Protein AF-A0A7K2WX36-F1 (afdb_monomer)

Structure (mmCIF, N/CA/C/O backbone):
data_AF-A0A7K2WX36-F1
#
_entry.id   AF-A0A7K2WX36-F1
#
loop_
_atom_site.group_PDB
_atom_site.id
_atom_site.type_symbol
_atom_site.label_atom_id
_atom_site.label_alt_id
_atom_site.label_comp_id
_atom_site.label_asym_id
_atom_site.label_entity_id
_atom_site.label_seq_id
_atom_site.pdbx_PDB_ins_code
_atom_site.Cartn_x
_atom_site.Cartn_y
_atom_site.Cartn_z
_atom_site.occupancy
_atom_site.B_iso_or_equiv
_atom_site.auth_seq_id
_atom_site.auth_comp_id
_atom_site.auth_asym_id
_atom_site.auth_atom_id
_atom_site.pdbx_PDB_model_num
ATOM 1 N N . MET A 1 1 ? 16.877 1.603 -3.854 1.00 81.62 1 MET A N 1
ATOM 2 C CA . MET A 1 1 ? 17.173 2.283 -5.134 1.00 81.62 1 MET A CA 1
ATOM 3 C C . MET A 1 1 ? 17.904 1.333 -6.063 1.00 81.62 1 MET A C 1
ATOM 5 O O . MET A 1 1 ? 17.442 1.185 -7.177 1.00 81.62 1 MET A O 1
ATOM 9 N N . SER A 1 2 ? 18.953 0.641 -5.606 1.00 84.94 2 SER A N 1
ATOM 10 C CA . SER A 1 2 ? 19.706 -0.331 -6.420 1.00 84.94 2 SER A CA 1
ATOM 11 C C . SER A 1 2 ? 18.853 -1.453 -7.006 1.00 84.94 2 SER A C 1
ATOM 13 O O . SER A 1 2 ? 18.836 -1.594 -8.217 1.00 84.94 2 SER A O 1
ATOM 15 N N . GLU A 1 3 ? 18.041 -2.130 -6.192 1.00 82.94 3 GLU A N 1
ATOM 16 C CA . GLU A 1 3 ? 17.103 -3.166 -6.672 1.00 82.94 3 GLU A CA 1
ATOM 17 C C . GLU A 1 3 ? 16.108 -2.635 -7.722 1.00 82.94 3 GLU A C 1
ATOM 19 O O . GLU A 1 3 ? 15.764 -3.312 -8.685 1.00 82.94 3 GLU A O 1
ATOM 24 N N . VAL A 1 4 ? 15.659 -1.384 -7.560 1.00 83.06 4 VAL A N 1
ATOM 25 C CA . VAL A 1 4 ? 14.763 -0.721 -8.522 1.00 83.06 4 VAL A CA 1
ATOM 26 C C . VAL A 1 4 ? 15.503 -0.456 -9.836 1.00 83.06 4 VAL A C 1
ATOM 28 O O . VAL A 1 4 ? 14.910 -0.576 -10.901 1.00 83.06 4 VAL A O 1
ATOM 31 N N . ALA A 1 5 ? 16.781 -0.077 -9.757 1.00 85.25 5 ALA A N 1
ATOM 32 C CA . ALA A 1 5 ? 17.623 0.238 -10.907 1.00 85.25 5 ALA A CA 1
ATOM 33 C C . ALA A 1 5 ? 17.935 -1.002 -11.732 1.00 85.25 5 ALA A C 1
ATOM 35 O O . ALA A 1 5 ? 17.683 -1.014 -12.931 1.00 85.25 5 ALA A O 1
ATOM 36 N N . GLU A 1 6 ? 18.397 -2.047 -11.053 1.00 85.62 6 GLU A N 1
ATOM 37 C CA . GLU A 1 6 ? 18.660 -3.357 -11.632 1.00 85.62 6 GLU A CA 1
ATOM 38 C C . GLU A 1 6 ? 17.431 -3.881 -12.374 1.00 85.62 6 GLU A C 1
ATOM 40 O O . GLU A 1 6 ? 17.505 -4.237 -13.545 1.00 85.62 6 GLU A O 1
ATOM 45 N N . ARG A 1 7 ? 16.260 -3.832 -11.735 1.00 81.25 7 ARG A N 1
ATOM 46 C CA . ARG A 1 7 ? 15.049 -4.379 -12.342 1.00 81.25 7 ARG A CA 1
ATOM 47 C C . ARG A 1 7 ? 14.429 -3.507 -13.428 1.00 81.25 7 ARG A C 1
ATOM 49 O O . ARG A 1 7 ? 13.721 -4.021 -14.287 1.00 81.25 7 ARG A O 1
ATOM 56 N N . ALA A 1 8 ? 14.649 -2.199 -13.384 1.00 82.50 8 ALA A N 1
ATOM 57 C CA . ALA A 1 8 ? 14.227 -1.295 -14.449 1.00 82.50 8 ALA A CA 1
ATOM 58 C C . ALA A 1 8 ? 15.258 -1.208 -15.590 1.00 82.50 8 ALA A C 1
ATOM 60 O O . ALA A 1 8 ? 15.129 -0.310 -16.421 1.00 82.50 8 ALA A O 1
ATOM 61 N N . ASP A 1 9 ? 16.267 -2.092 -15.600 1.00 87.69 9 ASP A N 1
ATOM 62 C CA . ASP A 1 9 ? 17.382 -2.120 -16.554 1.00 87.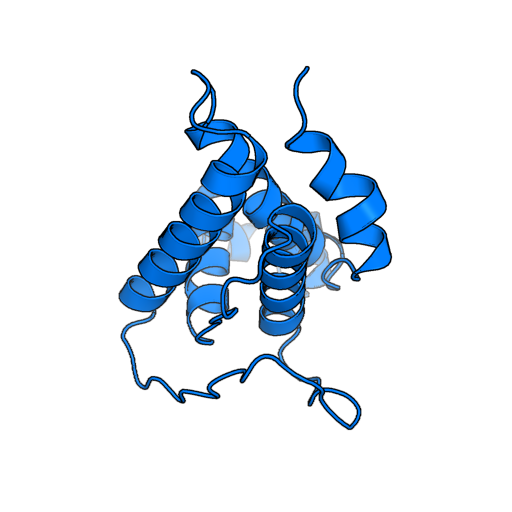69 9 ASP A CA 1
ATOM 63 C C . ASP A 1 9 ? 17.987 -0.723 -16.781 1.00 87.69 9 ASP A C 1
ATOM 65 O O . ASP A 1 9 ? 18.160 -0.227 -17.893 1.00 87.69 9 ASP A O 1
ATOM 69 N N . THR A 1 10 ? 18.225 -0.013 -15.675 1.00 90.56 10 THR A N 1
ATOM 70 C CA . THR A 1 10 ? 18.714 1.366 -15.688 1.00 90.56 10 THR A CA 1
ATOM 71 C C . THR A 1 10 ? 19.845 1.558 -14.691 1.00 90.56 10 THR A C 1
ATOM 73 O O . THR A 1 10 ? 19.955 0.884 -13.670 1.00 90.56 10 THR A O 1
ATOM 76 N N . SER A 1 11 ? 20.678 2.569 -14.934 1.00 91.56 11 SER A N 1
ATOM 77 C CA . SER A 1 11 ? 21.699 2.963 -13.964 1.00 91.56 11 SER A CA 1
ATOM 78 C C . SER A 1 11 ? 21.092 3.618 -12.719 1.00 91.56 11 SER A C 1
ATOM 80 O O . SER A 1 11 ? 20.111 4.372 -12.785 1.00 91.56 11 SER A O 1
ATOM 82 N N . LEU A 1 12 ? 21.757 3.415 -11.579 1.00 91.44 12 LEU A N 1
ATOM 83 C CA . LEU A 1 12 ? 21.438 4.080 -10.315 1.00 91.44 12 LEU A CA 1
ATOM 84 C C . LEU A 1 12 ? 21.458 5.615 -10.460 1.00 91.44 12 LEU A C 1
ATOM 86 O O . LEU A 1 12 ? 20.577 6.303 -9.950 1.00 91.44 12 LEU A O 1
ATOM 90 N N . GLY A 1 13 ? 22.427 6.149 -11.215 1.00 89.56 13 GLY A N 1
ATOM 91 C CA . GLY A 1 13 ? 22.557 7.585 -11.479 1.00 89.56 13 GLY A CA 1
ATOM 92 C C . GLY A 1 13 ? 21.389 8.170 -12.280 1.00 89.56 13 GLY A C 1
ATOM 93 O O . GLY A 1 13 ? 20.970 9.295 -12.015 1.00 89.56 13 GLY A O 1
ATOM 94 N N . ALA A 1 14 ? 20.811 7.414 -13.219 1.00 89.44 14 ALA A N 1
ATOM 95 C CA . ALA A 1 14 ? 19.599 7.835 -13.925 1.00 89.44 14 ALA A CA 1
ATOM 96 C C . ALA A 1 14 ? 18.372 7.867 -12.996 1.00 89.44 14 ALA A C 1
ATOM 98 O O . ALA A 1 14 ? 17.588 8.816 -13.056 1.00 89.44 14 ALA A O 1
ATOM 99 N N . LEU A 1 15 ? 18.250 6.889 -12.091 1.00 86.69 15 LEU A N 1
ATOM 100 C CA . LEU A 1 15 ? 17.202 6.861 -11.066 1.00 86.69 15 LEU A CA 1
ATOM 101 C C . LEU A 1 15 ? 17.310 8.044 -10.102 1.00 86.69 15 LEU A C 1
ATOM 103 O O . LEU A 1 15 ? 16.315 8.731 -9.905 1.00 86.69 15 LEU A O 1
ATOM 107 N N . TYR A 1 16 ? 18.502 8.329 -9.568 1.00 89.25 16 TYR A N 1
ATOM 108 C CA . TYR A 1 16 ? 18.726 9.470 -8.671 1.00 89.25 16 TYR A CA 1
ATOM 109 C C . TYR A 1 16 ? 18.523 10.828 -9.354 1.00 89.25 16 TYR A C 1
ATOM 111 O O . TYR A 1 16 ? 18.017 11.752 -8.724 1.00 89.25 16 TYR A O 1
ATOM 119 N N . ARG A 1 17 ? 18.847 10.962 -10.650 1.00 90.19 17 ARG A N 1
ATOM 120 C CA . ARG A 1 17 ? 18.536 12.185 -11.415 1.00 90.19 17 ARG A CA 1
ATOM 121 C C . ARG A 1 17 ? 17.034 12.433 -11.545 1.00 90.19 17 ARG A C 1
ATOM 123 O O . ARG A 1 17 ? 16.610 13.583 -11.526 1.00 90.19 17 ARG A O 1
ATOM 130 N N . ARG A 1 18 ? 16.233 11.373 -11.704 1.00 87.94 18 ARG A N 1
ATOM 131 C CA . ARG A 1 18 ? 14.775 11.476 -11.882 1.00 87.94 18 ARG A CA 1
ATOM 132 C C . ARG A 1 18 ? 14.016 11.533 -10.553 1.00 87.94 18 ARG A C 1
ATOM 134 O O . ARG A 1 18 ? 13.011 12.231 -10.456 1.00 87.94 18 ARG A O 1
ATOM 141 N N . TRP A 1 19 ? 14.506 10.822 -9.542 1.00 92.69 19 TRP A N 1
ATOM 142 C CA . TRP A 1 19 ? 13.968 10.769 -8.185 1.00 92.69 19 TRP A CA 1
ATOM 143 C C . TRP A 1 19 ? 15.124 10.852 -7.177 1.00 92.69 19 TRP A C 1
ATOM 145 O O . TRP A 1 19 ? 15.744 9.826 -6.880 1.00 92.69 19 TRP A O 1
ATOM 155 N N . PRO A 1 20 ? 15.416 12.056 -6.645 1.00 85.25 20 PRO A N 1
ATOM 156 C CA . PRO A 1 20 ? 16.580 12.304 -5.790 1.00 85.25 20 PRO A CA 1
ATOM 157 C C . PRO A 1 20 ? 16.660 11.422 -4.540 1.00 85.25 20 PRO A C 1
ATOM 159 O O . PRO A 1 20 ? 17.754 11.140 -4.054 1.00 85.25 20 PRO A O 1
ATOM 162 N N . GLY A 1 21 ? 15.526 10.939 -4.028 1.00 82.81 21 GLY A N 1
ATOM 163 C CA . GLY A 1 21 ? 15.491 9.980 -2.932 1.00 82.81 21 GLY A CA 1
ATOM 164 C C . GLY A 1 21 ? 14.430 8.891 -3.081 1.00 82.81 21 GLY A C 1
ATOM 165 O O . GLY A 1 21 ? 13.504 8.965 -3.891 1.00 82.81 21 GLY A O 1
ATOM 166 N N . LYS A 1 22 ? 14.524 7.878 -2.204 1.00 75.06 22 LYS A N 1
ATOM 167 C CA . LYS A 1 22 ? 13.529 6.793 -2.093 1.00 75.06 22 LYS A CA 1
ATOM 168 C C . LYS A 1 22 ? 12.120 7.346 -1.841 1.00 75.06 22 LYS A C 1
ATOM 170 O O . LYS A 1 22 ? 11.153 6.803 -2.362 1.00 75.06 22 LYS A O 1
ATOM 175 N N . ARG A 1 23 ? 12.004 8.441 -1.078 1.00 72.44 23 ARG A N 1
ATOM 176 C CA . ARG A 1 23 ? 10.730 9.131 -0.829 1.00 72.44 23 ARG A CA 1
ATOM 177 C C . ARG A 1 23 ? 10.115 9.668 -2.122 1.00 72.44 23 ARG A C 1
ATOM 179 O O . ARG A 1 23 ? 8.936 9.427 -2.354 1.00 72.44 23 ARG A O 1
ATOM 186 N N . ASP A 1 24 ? 10.890 10.351 -2.960 1.00 75.50 24 ASP A N 1
ATOM 187 C CA . ASP A 1 24 ? 10.399 10.929 -4.220 1.00 75.50 24 ASP A CA 1
ATOM 188 C C . ASP A 1 24 ? 9.939 9.845 -5.192 1.00 75.50 24 ASP A C 1
ATOM 190 O O . ASP A 1 24 ? 8.897 9.979 -5.835 1.00 75.50 24 ASP A O 1
ATOM 194 N N . LEU A 1 25 ? 10.684 8.739 -5.235 1.00 79.44 25 LEU A N 1
ATOM 195 C CA . LEU A 1 25 ? 10.341 7.557 -6.013 1.00 79.44 25 LEU A CA 1
ATOM 196 C C . LEU A 1 25 ? 9.004 6.944 -5.553 1.00 79.44 25 LEU A C 1
ATOM 198 O O . LEU A 1 25 ? 8.121 6.699 -6.374 1.00 79.44 25 LEU A O 1
ATOM 202 N N . VAL A 1 26 ? 8.820 6.752 -4.242 1.00 74.12 26 VAL A N 1
ATOM 203 C CA . VAL A 1 26 ? 7.570 6.222 -3.666 1.00 74.12 26 VAL A CA 1
ATOM 204 C C . VAL A 1 26 ? 6.397 7.173 -3.913 1.00 74.12 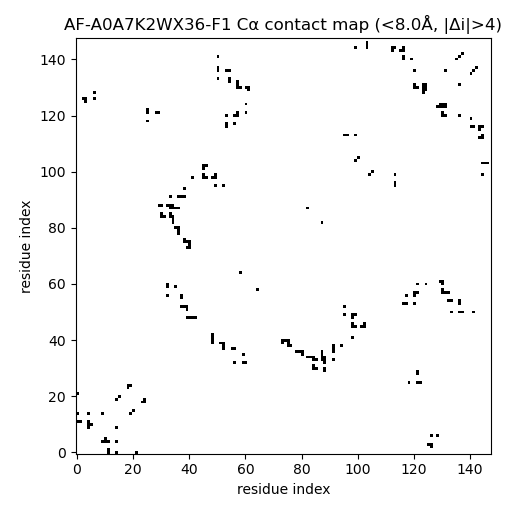26 VAL A C 1
ATOM 206 O O . VAL A 1 26 ? 5.314 6.730 -4.285 1.00 74.12 26 VAL A O 1
ATOM 209 N N . VAL A 1 27 ? 6.598 8.486 -3.767 1.00 69.81 27 VAL A N 1
ATOM 210 C CA . VAL A 1 27 ? 5.565 9.493 -4.065 1.00 69.81 27 VAL A CA 1
ATOM 211 C C . VAL A 1 27 ? 5.169 9.463 -5.542 1.00 69.81 27 VAL A C 1
ATOM 213 O O . VAL A 1 27 ? 3.985 9.576 -5.859 1.00 69.81 27 VAL A O 1
ATOM 216 N N . ALA A 1 28 ? 6.124 9.298 -6.456 1.00 71.69 28 ALA A N 1
ATOM 217 C CA . ALA A 1 28 ? 5.826 9.172 -7.878 1.00 71.69 28 ALA A CA 1
ATOM 218 C C . ALA A 1 28 ? 5.065 7.877 -8.200 1.00 71.69 28 ALA A C 1
ATOM 220 O O . ALA A 1 28 ? 4.106 7.919 -8.969 1.00 71.69 28 ALA A O 1
ATOM 221 N N . ALA A 1 29 ? 5.430 6.759 -7.568 1.00 69.75 29 ALA A N 1
ATOM 222 C CA . ALA A 1 29 ? 4.707 5.496 -7.702 1.00 69.75 29 ALA A CA 1
ATOM 223 C C . ALA A 1 29 ? 3.268 5.596 -7.180 1.00 69.75 29 ALA A C 1
ATOM 225 O O . ALA A 1 29 ? 2.343 5.162 -7.860 1.00 69.75 29 ALA A O 1
ATOM 226 N N . LEU A 1 30 ? 3.065 6.247 -6.029 1.00 63.12 30 LEU A N 1
ATOM 227 C CA . LEU A 1 30 ? 1.739 6.543 -5.477 1.00 63.12 30 LEU A CA 1
ATOM 228 C C . LEU A 1 30 ? 0.879 7.342 -6.466 1.00 63.12 30 LEU A C 1
ATOM 230 O O . LEU A 1 30 ? -0.269 6.984 -6.712 1.00 63.12 30 LEU A O 1
ATOM 234 N N . ARG A 1 31 ? 1.444 8.383 -7.093 1.00 63.00 31 ARG A N 1
ATOM 235 C CA . ARG A 1 31 ? 0.735 9.186 -8.108 1.00 63.00 31 ARG A CA 1
ATOM 236 C C . ARG A 1 31 ? 0.360 8.379 -9.354 1.00 63.00 31 ARG A C 1
ATOM 238 O O . ARG A 1 31 ? -0.707 8.612 -9.913 1.00 63.00 31 ARG A O 1
ATOM 245 N N . ALA A 1 32 ? 1.213 7.452 -9.785 1.00 64.94 32 ALA A N 1
ATOM 246 C CA . ALA A 1 32 ? 0.923 6.578 -10.922 1.00 64.94 32 ALA A CA 1
ATOM 247 C C . ALA A 1 32 ? -0.155 5.529 -10.586 1.00 64.94 32 ALA A C 1
ATOM 249 O O . ALA A 1 32 ? -1.049 5.279 -11.388 1.00 64.94 32 ALA A O 1
ATOM 250 N N . ALA A 1 33 ? -0.113 4.956 -9.380 1.00 59.19 33 ALA A N 1
ATOM 251 C CA . ALA A 1 33 ? -1.105 3.988 -8.901 1.00 59.19 33 ALA A CA 1
ATOM 252 C C . ALA A 1 33 ? -2.494 4.616 -8.754 1.00 59.19 33 ALA A C 1
ATOM 254 O O . ALA A 1 33 ? -3.506 4.031 -9.136 1.00 59.19 33 ALA A O 1
ATOM 255 N N . ALA A 1 34 ? -2.518 5.848 -8.248 1.00 55.34 34 ALA A N 1
ATOM 256 C CA . ALA A 1 34 ? -3.709 6.663 -8.131 1.00 55.34 34 ALA A CA 1
ATOM 257 C C . ALA A 1 34 ? -4.414 6.903 -9.468 1.00 55.34 34 ALA A C 1
ATOM 259 O O . ALA A 1 34 ? -5.618 7.109 -9.473 1.00 55.34 34 ALA A O 1
ATOM 260 N N . THR A 1 35 ? -3.712 6.840 -10.606 1.00 52.97 35 THR A N 1
ATOM 261 C CA . THR A 1 35 ? -4.315 7.191 -11.901 1.00 52.97 35 THR A CA 1
ATOM 262 C C . THR A 1 35 ? -5.456 6.247 -12.325 1.00 52.97 35 THR A C 1
ATOM 264 O O . THR A 1 35 ? -6.258 6.558 -13.206 1.00 52.97 35 THR A O 1
ATOM 267 N N . ARG A 1 36 ? -5.557 5.085 -11.669 1.00 55.81 36 ARG A N 1
ATOM 268 C CA . ARG A 1 36 ? -6.611 4.087 -11.848 1.00 55.81 36 ARG A CA 1
ATOM 269 C C . ARG A 1 36 ? -7.576 4.208 -10.671 1.00 55.81 36 ARG A C 1
ATOM 271 O O . ARG A 1 36 ? -7.237 3.831 -9.557 1.00 55.81 36 ARG A O 1
ATOM 278 N N . GLY A 1 37 ? -8.746 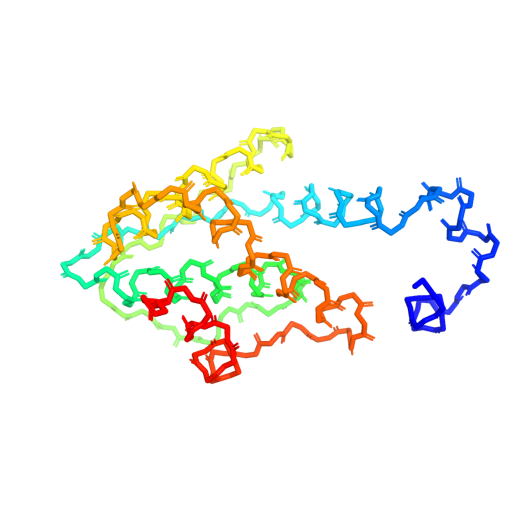4.802 -10.902 1.00 51.38 37 GLY A N 1
ATOM 279 C CA . GLY A 1 37 ? -9.757 5.010 -9.863 1.00 51.38 37 GLY A CA 1
ATOM 280 C C . GLY A 1 37 ? -10.188 3.685 -9.232 1.00 51.38 37 GLY A C 1
ATOM 281 O O . GLY A 1 37 ? -10.737 2.831 -9.917 1.00 51.38 37 GLY A O 1
ATOM 282 N N . ILE A 1 38 ? -9.931 3.521 -7.934 1.00 57.12 38 ILE A N 1
ATOM 283 C CA . ILE A 1 38 ? -10.322 2.345 -7.151 1.00 57.12 38 ILE A CA 1
ATOM 284 C C . ILE A 1 38 ? -11.427 2.772 -6.189 1.00 57.12 38 ILE A C 1
ATOM 286 O O . ILE A 1 38 ? -11.180 3.602 -5.311 1.00 57.12 38 ILE A O 1
ATOM 290 N N . ASP A 1 39 ? -12.613 2.182 -6.317 1.00 61.38 39 ASP A N 1
ATOM 291 C CA . ASP A 1 39 ? -13.692 2.350 -5.345 1.00 61.38 39 ASP A CA 1
ATOM 292 C C . ASP A 1 39 ? -14.209 0.979 -4.886 1.00 61.38 39 ASP A C 1
ATOM 294 O O . ASP A 1 39 ? -14.648 0.169 -5.702 1.00 61.38 39 ASP A O 1
ATOM 298 N N . VAL A 1 40 ? -14.121 0.718 -3.578 1.00 62.81 40 VAL A N 1
ATOM 299 C CA . VAL A 1 40 ? -14.727 -0.454 -2.921 1.00 62.81 40 VAL A CA 1
ATOM 300 C C . VAL A 1 40 ? -15.951 0.049 -2.189 1.00 62.81 40 VAL A C 1
ATOM 302 O O . VAL A 1 40 ? -15.814 0.913 -1.313 1.00 62.81 40 VAL A O 1
ATOM 305 N N . VAL A 1 41 ? -17.109 -0.513 -2.528 1.00 70.62 41 VAL A N 1
ATOM 306 C CA . VAL A 1 41 ? -18.361 -0.272 -1.811 1.00 70.62 41 VAL A CA 1
ATOM 307 C C . VAL A 1 41 ? -18.210 -0.811 -0.385 1.00 70.62 41 VAL A C 1
ATOM 309 O O . VAL A 1 41 ? -17.916 -1.995 -0.245 1.00 70.62 41 VAL A O 1
ATOM 312 N N . PRO A 1 42 ? -18.394 0.018 0.657 1.00 74.25 42 PRO A N 1
ATOM 313 C CA . PRO A 1 42 ? -18.324 -0.452 2.035 1.00 74.25 42 PRO A CA 1
ATOM 314 C C . PRO A 1 42 ? -19.360 -1.554 2.307 1.00 74.25 42 PRO A C 1
ATOM 316 O O . PRO A 1 42 ? -20.530 -1.388 1.957 1.00 74.25 42 PRO A O 1
ATOM 319 N N . THR A 1 43 ? -18.938 -2.643 2.944 1.00 83.94 43 THR A N 1
ATOM 320 C CA . THR A 1 43 ? -19.796 -3.727 3.449 1.00 83.94 43 THR A CA 1
ATOM 321 C C . THR A 1 43 ? -19.875 -3.679 4.980 1.00 83.94 43 THR A C 1
ATOM 323 O O . THR A 1 43 ? -19.306 -2.778 5.604 1.00 83.94 43 THR A O 1
ATOM 326 N N . ASP A 1 44 ? -20.582 -4.618 5.613 1.00 85.62 44 ASP A N 1
ATOM 327 C CA . ASP A 1 44 ? -20.609 -4.750 7.080 1.00 85.62 44 ASP A CA 1
ATOM 328 C C . ASP A 1 44 ? -19.379 -5.481 7.652 1.00 85.62 44 ASP A C 1
ATOM 330 O O . ASP A 1 44 ? -19.268 -5.634 8.866 1.00 85.62 44 ASP A O 1
ATOM 334 N N . ASP A 1 45 ? -18.420 -5.862 6.802 1.00 87.25 45 ASP A N 1
ATOM 335 C CA . ASP A 1 45 ? -17.143 -6.452 7.201 1.00 87.25 45 ASP A CA 1
ATOM 336 C C . ASP A 1 45 ? -15.986 -5.454 6.960 1.00 87.25 45 ASP A C 1
ATOM 338 O O . ASP A 1 45 ? -15.486 -5.315 5.837 1.00 87.25 45 ASP A O 1
ATOM 342 N N . PRO A 1 46 ? -15.544 -4.713 7.997 1.00 87.44 46 PRO A N 1
ATOM 343 C CA . PRO A 1 46 ? -14.502 -3.701 7.849 1.00 87.44 46 PRO A CA 1
ATOM 344 C C . PRO A 1 46 ? -13.121 -4.294 7.542 1.00 87.44 46 PRO A C 1
ATOM 346 O O . PRO A 1 46 ? -12.283 -3.604 6.955 1.00 87.4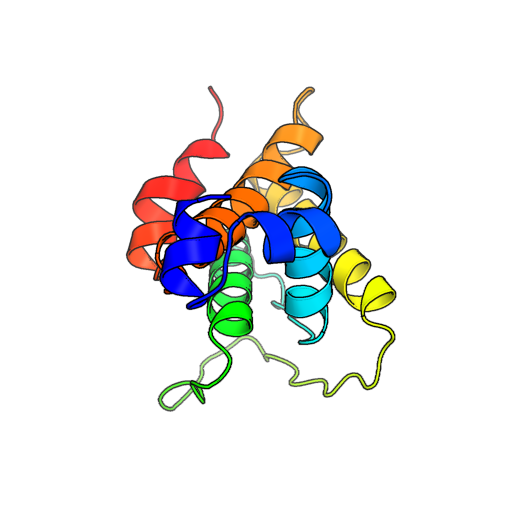4 46 PRO A O 1
ATOM 349 N N . GLU A 1 47 ? -12.868 -5.545 7.933 1.00 89.44 47 GLU A N 1
ATOM 350 C CA . GLU A 1 47 ? -11.606 -6.226 7.657 1.00 89.44 47 GLU A CA 1
ATOM 351 C C . GLU A 1 47 ? -11.546 -6.645 6.185 1.00 89.44 47 GLU A C 1
ATOM 353 O O . GLU A 1 47 ? -10.572 -6.327 5.491 1.00 89.44 47 GLU A O 1
ATOM 358 N N . ALA A 1 48 ? -12.621 -7.259 5.681 1.00 87.62 48 ALA A N 1
ATOM 359 C CA . ALA A 1 48 ? -12.752 -7.613 4.272 1.00 87.62 48 ALA A CA 1
ATOM 360 C C . ALA A 1 48 ? -12.702 -6.377 3.363 1.00 87.62 48 ALA A C 1
ATOM 362 O O . ALA A 1 48 ? -11.989 -6.389 2.358 1.00 87.62 48 ALA A O 1
ATOM 363 N N . ASP A 1 49 ? -13.375 -5.284 3.737 1.00 86.75 49 ASP A N 1
ATOM 364 C CA . ASP A 1 49 ? -13.330 -4.020 2.997 1.00 86.75 49 ASP A CA 1
ATOM 365 C C . ASP A 1 49 ? -11.896 -3.472 2.890 1.00 86.75 49 ASP A C 1
ATOM 367 O O . ASP A 1 49 ? -11.460 -3.015 1.824 1.00 86.75 49 ASP A O 1
ATOM 371 N N . LEU A 1 50 ? -11.151 -3.480 4.003 1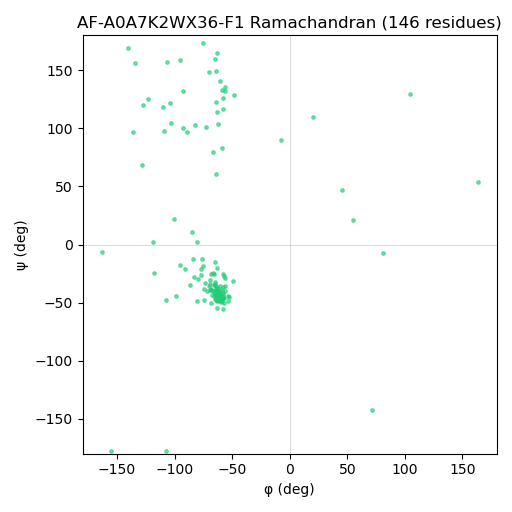.00 89.25 50 LEU A N 1
ATOM 372 C CA . LEU A 1 50 ? -9.773 -2.993 4.051 1.00 89.25 50 LEU A CA 1
ATOM 373 C C . LEU A 1 50 ? -8.851 -3.846 3.171 1.00 89.25 50 LEU A C 1
ATOM 375 O O . LEU A 1 50 ? -8.072 -3.288 2.387 1.00 89.25 50 LEU A O 1
ATOM 379 N N . LEU A 1 51 ? -8.971 -5.174 3.272 1.00 91.12 51 LEU A N 1
ATOM 380 C CA . LEU A 1 51 ? -8.243 -6.121 2.432 1.00 91.12 51 LEU A CA 1
ATOM 381 C C . LEU A 1 51 ? -8.551 -5.884 0.950 1.00 91.12 51 LEU A C 1
ATOM 383 O O . LEU A 1 51 ? -7.625 -5.791 0.144 1.00 91.12 51 LEU A O 1
ATOM 387 N N . GLU A 1 52 ? -9.824 -5.719 0.589 1.00 88.56 52 GLU A N 1
ATOM 388 C CA . GLU A 1 52 ? -10.247 -5.492 -0.795 1.00 88.56 52 GLU A CA 1
ATOM 389 C C . GLU A 1 52 ? -9.638 -4.212 -1.374 1.00 88.56 52 GLU A C 1
ATOM 391 O O . GLU A 1 52 ? -9.092 -4.212 -2.478 1.00 88.56 52 GLU A O 1
ATOM 396 N N . GLY A 1 53 ? -9.632 -3.124 -0.599 1.00 85.81 53 GLY A N 1
ATOM 397 C CA . GLY A 1 53 ? -9.005 -1.871 -1.017 1.00 85.81 53 GLY A CA 1
ATOM 398 C C . GLY A 1 53 ? -7.501 -2.012 -1.281 1.00 85.81 53 GLY A C 1
ATOM 399 O O . GLY A 1 53 ? -6.974 -1.393 -2.207 1.00 85.81 53 GLY A O 1
ATOM 400 N N . MET A 1 54 ? -6.806 -2.839 -0.496 1.00 88.94 54 MET A N 1
ATOM 401 C CA . MET A 1 54 ? -5.383 -3.131 -0.686 1.00 88.94 54 MET A CA 1
ATOM 402 C C . MET A 1 54 ? -5.122 -4.063 -1.874 1.00 88.94 54 MET A C 1
ATOM 404 O O . MET A 1 54 ? -4.175 -3.838 -2.628 1.00 88.94 54 MET A O 1
ATOM 408 N N . VAL A 1 55 ? -5.981 -5.060 -2.092 1.00 89.44 55 VAL A N 1
ATOM 409 C CA . VAL A 1 55 ? -5.929 -5.941 -3.268 1.00 89.44 55 VAL A CA 1
ATOM 410 C C . VAL A 1 55 ? -6.115 -5.137 -4.553 1.00 89.44 55 VAL A C 1
ATOM 412 O O . VAL A 1 55 ? -5.349 -5.310 -5.500 1.00 89.44 55 VAL A O 1
ATOM 415 N N . LEU A 1 56 ? -7.068 -4.207 -4.585 1.00 84.38 56 LEU A N 1
ATOM 416 C CA . LEU A 1 56 ? -7.273 -3.354 -5.754 1.00 84.38 56 LEU A CA 1
ATOM 417 C C . LEU A 1 56 ? -6.086 -2.414 -6.007 1.00 84.38 56 LEU A C 1
ATOM 419 O O . LEU A 1 56 ? -5.740 -2.182 -7.164 1.00 84.38 56 LEU A O 1
ATOM 423 N N . LEU A 1 57 ? -5.416 -1.916 -4.958 1.00 84.44 57 LEU A N 1
ATOM 424 C CA . LEU A 1 57 ? -4.167 -1.158 -5.117 1.00 84.44 57 LEU A CA 1
ATOM 425 C C . LEU A 1 57 ? -3.068 -2.026 -5.744 1.00 84.44 57 LEU A C 1
ATOM 427 O O . LEU A 1 57 ? -2.395 -1.597 -6.677 1.00 84.44 57 LEU A O 1
ATOM 431 N N . ALA A 1 58 ? -2.890 -3.252 -5.253 1.00 86.50 58 ALA A N 1
ATOM 432 C CA . ALA A 1 58 ? -1.936 -4.201 -5.818 1.00 86.50 58 ALA A CA 1
ATOM 433 C C . ALA A 1 58 ? -2.234 -4.482 -7.303 1.00 86.50 58 ALA A C 1
ATOM 435 O O . ALA A 1 58 ? -1.343 -4.402 -8.147 1.00 86.50 58 ALA A O 1
ATOM 436 N N . GLN A 1 59 ? -3.497 -4.720 -7.656 1.00 83.31 59 GLN A N 1
ATOM 437 C CA . GLN A 1 59 ? -3.912 -4.944 -9.044 1.00 83.31 59 GLN A CA 1
ATOM 438 C C . GLN A 1 59 ? -3.689 -3.713 -9.930 1.00 83.31 59 GLN A C 1
ATOM 440 O O . GLN A 1 59 ? -3.210 -3.844 -11.061 1.00 83.31 59 GLN A O 1
ATOM 445 N N . SER A 1 60 ? -3.979 -2.510 -9.423 1.00 76.62 60 SER A N 1
ATOM 446 C CA . SER A 1 60 ? -3.782 -1.273 -10.180 1.00 76.62 60 SER A CA 1
ATOM 447 C C . SER A 1 60 ? -2.312 -0.990 -10.468 1.00 76.62 60 SER A C 1
ATOM 449 O O . SER A 1 60 ? -2.010 -0.356 -11.474 1.00 76.62 60 SER A O 1
ATOM 451 N N . LEU A 1 61 ? -1.387 -1.498 -9.657 1.00 77.88 61 LEU A N 1
ATOM 452 C CA . LEU A 1 61 ? 0.048 -1.405 -9.910 1.00 77.88 61 LEU A CA 1
ATOM 453 C C . LEU A 1 61 ? 0.540 -2.398 -10.976 1.00 77.88 61 LEU A C 1
ATOM 455 O O . LEU A 1 61 ? 1.570 -2.146 -11.595 1.00 77.88 61 LEU A O 1
ATOM 459 N N . ASN A 1 62 ? -0.199 -3.482 -11.237 1.00 74.69 62 ASN A N 1
ATOM 460 C CA . ASN A 1 62 ? 0.219 -4.548 -12.158 1.00 74.69 62 ASN A CA 1
ATOM 461 C C . ASN A 1 62 ? -0.083 -4.265 -13.644 1.00 74.69 62 ASN A C 1
ATOM 463 O O . ASN A 1 62 ? 0.376 -4.973 -14.528 1.00 74.69 62 ASN A O 1
ATOM 467 N N . GLY A 1 63 ? -0.889 -3.248 -13.952 1.00 58.09 63 GLY A N 1
ATOM 468 C CA . GLY A 1 63 ? -0.989 -2.674 -15.298 1.00 58.09 63 GLY A CA 1
ATOM 469 C C . GLY A 1 63 ? -1.309 -3.552 -16.510 1.00 58.09 63 GLY A C 1
ATOM 470 O O . GLY A 1 63 ? -1.056 -3.071 -17.611 1.00 58.09 63 GLY A O 1
ATOM 471 N N . GLY A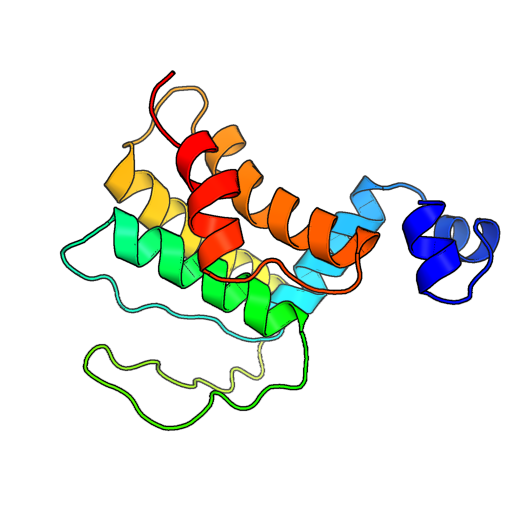 1 64 ? -1.913 -4.737 -16.361 1.00 46.62 64 GLY A N 1
ATOM 472 C CA . GLY A 1 64 ? -2.328 -5.544 -17.522 1.00 46.62 64 GLY A CA 1
ATOM 473 C C . GLY A 1 64 ? -3.344 -6.673 -17.302 1.00 46.62 64 GLY A C 1
ATOM 474 O O . GLY A 1 64 ? -3.806 -7.252 -18.280 1.00 46.62 64 GLY A O 1
ATOM 475 N N . ALA A 1 65 ? -3.749 -7.001 -16.074 1.00 37.88 65 ALA A N 1
ATOM 476 C CA . ALA A 1 65 ? -4.695 -8.096 -15.858 1.00 37.88 65 ALA A CA 1
ATOM 477 C C . ALA A 1 65 ? -6.138 -7.575 -15.828 1.00 37.88 65 ALA A C 1
ATOM 479 O O . ALA A 1 65 ? -6.616 -7.069 -14.814 1.00 37.88 65 ALA A O 1
ATOM 480 N N . ARG A 1 66 ? -6.847 -7.733 -16.951 1.00 38.47 66 ARG A N 1
ATOM 481 C CA . ARG A 1 66 ? -8.312 -7.841 -16.949 1.00 38.47 66 ARG A CA 1
ATOM 482 C C . ARG A 1 66 ? -8.689 -8.875 -15.872 1.00 38.47 66 ARG A C 1
ATOM 484 O O . ARG A 1 66 ? -8.103 -9.960 -15.896 1.00 38.47 66 ARG A O 1
ATOM 491 N N . PRO A 1 67 ? -9.602 -8.573 -14.932 1.00 44.00 67 PRO A N 1
ATOM 492 C CA . PRO A 1 67 ? -9.957 -9.523 -13.883 1.00 44.00 67 PRO A CA 1
ATOM 493 C C . PRO A 1 67 ? -10.433 -10.835 -14.530 1.00 44.00 67 PRO A C 1
ATOM 495 O O . PRO A 1 67 ? -11.233 -10.776 -15.474 1.00 44.00 67 PRO A O 1
ATOM 498 N N . PRO A 1 68 ? -9.945 -12.014 -14.095 1.00 38.25 68 PRO A N 1
ATOM 499 C CA . PRO A 1 68 ? -10.501 -13.272 -14.562 1.00 38.25 68 PRO A CA 1
ATOM 500 C C . PRO A 1 68 ? -11.963 -13.356 -14.099 1.00 38.25 68 PRO A C 1
ATOM 502 O O . PRO A 1 68 ? -12.249 -13.337 -12.910 1.00 38.25 68 PRO A O 1
ATOM 505 N N . ALA A 1 69 ? -12.859 -13.344 -15.088 1.00 38.16 69 ALA A N 1
ATOM 506 C CA . ALA A 1 69 ? -14.284 -13.679 -15.080 1.00 38.16 69 ALA A CA 1
ATOM 507 C C . ALA A 1 69 ? -15.059 -13.672 -13.733 1.00 38.16 69 ALA A C 1
ATOM 509 O O . ALA A 1 69 ? -15.007 -14.636 -12.979 1.00 38.16 69 ALA A O 1
ATOM 510 N N . GLY A 1 70 ? -15.947 -12.674 -13.575 1.00 35.94 70 GLY A N 1
ATOM 511 C CA . GLY A 1 70 ? -17.268 -12.826 -12.928 1.00 35.94 70 GLY A CA 1
ATOM 512 C C . GLY A 1 70 ? -17.440 -12.271 -11.493 1.00 35.94 70 GLY A C 1
ATOM 513 O O . GLY A 1 70 ? -16.641 -12.612 -10.630 1.00 35.94 70 GLY A O 1
ATOM 514 N N . PRO A 1 71 ? -18.487 -11.457 -11.198 1.00 51.09 71 PRO A N 1
ATOM 515 C CA . PRO A 1 71 ? -18.781 -10.926 -9.851 1.00 51.09 71 PRO A CA 1
ATOM 516 C C . PRO A 1 71 ? -19.817 -11.778 -9.073 1.00 51.09 71 PRO A C 1
ATOM 518 O O . PRO A 1 71 ? -20.601 -12.484 -9.715 1.00 51.09 71 PRO A O 1
ATOM 521 N N . PRO A 1 72 ? -19.875 -11.708 -7.716 1.00 41.34 72 PRO A N 1
ATOM 522 C CA . PRO A 1 72 ? -21.021 -11.041 -7.037 1.00 41.34 72 PRO A CA 1
ATOM 523 C C . PRO A 1 72 ? -20.724 -10.485 -5.603 1.00 41.34 72 PRO A C 1
ATOM 525 O O . PRO A 1 72 ? -19.628 -10.677 -5.090 1.00 41.34 72 PRO A O 1
ATOM 528 N N . PRO A 1 73 ? -21.716 -9.903 -4.885 1.00 44.62 73 PRO A N 1
ATOM 529 C CA . PRO A 1 73 ? -22.384 -8.628 -5.116 1.00 44.62 73 PRO A CA 1
ATOM 530 C C . PRO A 1 73 ? -21.710 -7.479 -4.333 1.00 44.62 73 PRO A C 1
ATOM 532 O O . PRO A 1 73 ? -21.493 -7.547 -3.131 1.00 44.62 73 PRO A O 1
ATOM 535 N N . GLY A 1 74 ? -21.446 -6.370 -5.018 1.00 37.62 74 GLY A N 1
ATOM 536 C CA . GLY A 1 74 ? -20.885 -5.169 -4.394 1.00 37.62 74 GLY A CA 1
ATOM 537 C C . GLY A 1 74 ? -20.322 -4.226 -5.440 1.00 37.62 74 GLY A C 1
ATOM 538 O O . GLY A 1 74 ? -19.140 -3.924 -5.422 1.00 37.62 74 GLY A O 1
ATOM 539 N N . ARG A 1 75 ? -21.167 -3.879 -6.422 1.00 43.69 75 ARG A N 1
ATOM 540 C CA . ARG A 1 75 ? -20.930 -2.985 -7.572 1.00 43.69 75 ARG A CA 1
ATOM 541 C C . ARG A 1 75 ? -19.582 -2.244 -7.535 1.00 43.69 75 ARG A C 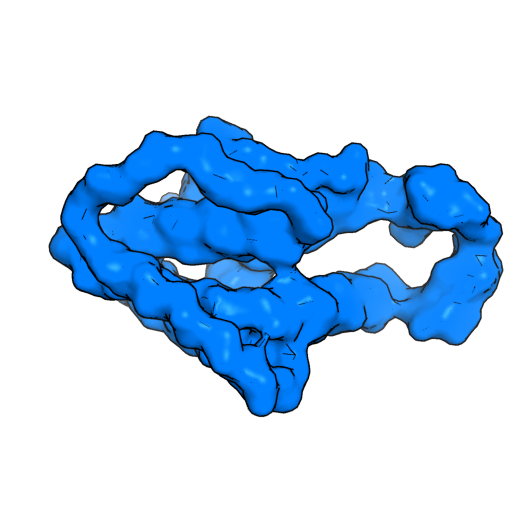1
ATOM 543 O O . ARG A 1 75 ? -19.524 -1.102 -7.088 1.00 43.69 75 ARG A O 1
ATOM 550 N N . ILE A 1 76 ? -18.541 -2.843 -8.116 1.00 46.16 76 ILE A N 1
ATOM 551 C CA . ILE A 1 76 ? -17.391 -2.072 -8.594 1.00 46.16 76 ILE A CA 1
ATOM 552 C C . ILE A 1 76 ? -17.956 -1.153 -9.675 1.00 46.16 76 ILE A C 1
ATOM 554 O O . ILE A 1 76 ? -18.325 -1.596 -10.765 1.00 46.16 76 ILE A O 1
ATOM 558 N N . ARG A 1 77 ? -18.129 0.129 -9.349 1.00 45.25 77 ARG A N 1
ATOM 559 C CA . ARG A 1 77 ? -18.381 1.138 -10.371 1.00 45.25 77 ARG A CA 1
ATOM 560 C C . ARG A 1 77 ? -17.058 1.335 -11.079 1.00 45.25 77 ARG A C 1
ATOM 562 O O . ARG A 1 77 ? -16.185 2.028 -10.568 1.00 45.25 77 ARG A O 1
ATOM 569 N N . ASP A 1 78 ? -16.938 0.724 -12.249 1.00 40.91 78 ASP A N 1
ATOM 570 C CA . ASP A 1 78 ? -15.869 1.020 -13.189 1.00 40.91 78 ASP A CA 1
ATOM 571 C C . ASP A 1 78 ? -16.089 2.450 -13.698 1.00 40.91 78 ASP A C 1
ATOM 573 O O . ASP A 1 78 ? -16.745 2.711 -14.708 1.00 40.91 78 ASP A O 1
ATOM 577 N N . ARG A 1 79 ? -15.686 3.422 -12.879 1.00 41.31 79 ARG A N 1
ATOM 578 C CA . ARG A 1 79 ? -15.706 4.821 -13.258 1.00 41.31 79 ARG A CA 1
ATOM 579 C C . ARG A 1 79 ? -14.361 5.069 -13.908 1.00 41.31 79 ARG A C 1
ATOM 581 O O . ARG A 1 79 ? -13.379 5.338 -13.219 1.00 41.31 79 ARG A O 1
ATOM 588 N N . THR A 1 80 ? -14.330 5.012 -15.235 1.00 41.41 80 THR A N 1
ATOM 589 C CA . THR A 1 80 ? -13.296 5.659 -16.044 1.00 41.41 80 THR A CA 1
ATOM 590 C C . THR A 1 80 ? -13.337 7.155 -15.731 1.00 41.41 80 THR A C 1
ATOM 592 O O . THR A 1 80 ? -14.011 7.957 -16.370 1.00 41.41 80 THR A O 1
ATOM 595 N N . LEU A 1 81 ? -12.678 7.527 -14.638 1.00 45.47 81 LEU A N 1
ATOM 596 C CA . LEU A 1 81 ? -12.470 8.900 -14.230 1.00 45.47 81 LEU A CA 1
ATOM 597 C C . LEU A 1 81 ? -11.273 9.406 -15.021 1.00 45.47 81 LEU A C 1
ATOM 599 O O . LEU A 1 81 ? -10.128 9.124 -14.677 1.00 45.47 81 LEU A O 1
ATOM 603 N N . THR A 1 82 ? -11.547 10.189 -16.058 1.00 44.12 82 THR A N 1
ATOM 604 C CA . THR A 1 82 ? -10.619 11.152 -16.662 1.00 44.12 82 THR A CA 1
ATOM 605 C C . THR A 1 82 ? -10.286 12.258 -15.645 1.00 44.12 82 THR A C 1
ATOM 607 O O . THR A 1 82 ? -10.663 13.413 -15.824 1.00 44.12 82 THR A O 1
ATOM 610 N N . GLY A 1 83 ? -9.694 11.892 -14.506 1.00 49.25 83 GLY A N 1
ATOM 611 C CA . GLY A 1 83 ? -9.384 12.785 -13.389 1.00 49.25 83 GLY A CA 1
ATOM 612 C C . GLY A 1 83 ? -7.892 13.097 -13.285 1.00 49.25 83 GLY A C 1
ATOM 613 O O . GLY A 1 83 ? -7.054 12.329 -13.747 1.00 49.25 83 GLY A O 1
ATOM 614 N N . ASP A 1 84 ? -7.557 14.221 -12.648 1.00 55.25 84 ASP A N 1
ATOM 615 C CA . ASP A 1 84 ? -6.179 14.555 -12.267 1.00 55.25 84 ASP A CA 1
ATOM 616 C C . ASP A 1 84 ? -5.608 13.437 -11.362 1.00 55.25 84 ASP A C 1
ATOM 618 O O . ASP A 1 84 ? -6.217 13.157 -10.322 1.00 55.25 84 ASP A O 1
ATOM 622 N N . PRO A 1 85 ? -4.442 12.834 -11.673 1.00 54.59 85 PRO A N 1
ATOM 623 C CA . PRO A 1 85 ? -3.793 11.825 -10.830 1.00 54.59 85 PRO A CA 1
ATOM 624 C C . PRO A 1 85 ? -3.658 12.234 -9.354 1.00 54.59 85 PRO A C 1
ATOM 626 O O . PRO A 1 85 ? -3.723 11.395 -8.454 1.00 54.59 85 PRO A O 1
ATOM 629 N N . ARG A 1 86 ? -3.502 13.537 -9.067 1.00 54.75 86 ARG A N 1
ATOM 630 C CA . ARG A 1 86 ? -3.445 14.044 -7.684 1.00 54.75 86 ARG A CA 1
ATOM 631 C C . ARG A 1 86 ? -4.785 13.941 -6.964 1.00 54.75 86 ARG A C 1
ATOM 633 O O . ARG A 1 86 ? -4.808 13.730 -5.753 1.00 54.75 86 ARG A O 1
ATOM 640 N N . SER A 1 87 ? -5.891 14.114 -7.682 1.00 54.06 87 SER A N 1
ATOM 641 C CA . SER A 1 87 ? -7.239 13.983 -7.123 1.00 54.06 87 SER A CA 1
ATOM 642 C C . SER A 1 87 ? -7.548 12.530 -6.762 1.00 54.06 87 SER A C 1
ATOM 644 O O . SER A 1 87 ? -8.084 12.266 -5.690 1.00 54.06 87 SER A O 1
ATOM 646 N N . GLN A 1 88 ? -7.108 11.580 -7.586 1.00 58.62 88 GLN A N 1
ATOM 647 C CA . GLN A 1 88 ? -7.342 10.162 -7.339 1.00 58.62 88 GLN A CA 1
ATOM 648 C C . GLN A 1 88 ? -6.464 9.603 -6.203 1.00 58.62 88 GLN A C 1
ATOM 650 O O . GLN A 1 88 ? -6.949 8.782 -5.425 1.00 58.62 88 GLN A O 1
ATOM 655 N N . ASP A 1 89 ? -5.229 10.102 -6.019 1.00 64.44 89 ASP A N 1
ATOM 656 C CA . ASP A 1 89 ? -4.369 9.731 -4.872 1.00 64.44 89 ASP A CA 1
ATOM 657 C C . ASP A 1 89 ? -5.047 10.141 -3.564 1.00 64.44 89 ASP A C 1
ATOM 659 O O . ASP A 1 89 ? -5.106 9.375 -2.600 1.00 64.44 89 ASP A O 1
ATOM 663 N N . ARG A 1 90 ? -5.647 11.337 -3.547 1.00 67.88 90 ARG A N 1
ATOM 664 C CA . ARG A 1 90 ? -6.423 11.815 -2.399 1.00 67.88 90 ARG A CA 1
ATOM 665 C C . ARG A 1 90 ? -7.647 10.939 -2.138 1.00 67.88 90 ARG A C 1
ATOM 667 O O . ARG A 1 90 ? -7.874 10.591 -0.982 1.00 67.88 90 ARG A O 1
ATOM 674 N N . THR A 1 91 ? -8.388 10.547 -3.175 1.00 69.75 91 THR A N 1
ATOM 675 C CA . THR A 1 91 ? -9.575 9.687 -3.037 1.00 69.75 91 THR A CA 1
ATOM 676 C C . THR A 1 91 ? -9.220 8.302 -2.503 1.00 69.75 91 THR A C 1
ATOM 678 O O . THR A 1 91 ? -9.829 7.862 -1.528 1.00 69.75 91 THR A O 1
ATOM 681 N N . PHE A 1 92 ? -8.199 7.640 -3.060 1.00 75.50 92 PHE A N 1
ATOM 682 C CA . PHE A 1 92 ? -7.753 6.337 -2.560 1.00 75.50 92 PHE A CA 1
ATOM 683 C C . PHE A 1 92 ? -7.327 6.425 -1.092 1.00 75.50 92 PHE A C 1
ATOM 685 O O . PHE A 1 92 ? -7.787 5.642 -0.261 1.00 75.50 92 PHE A O 1
ATOM 692 N N . ARG A 1 93 ? -6.489 7.410 -0.743 1.00 78.56 93 ARG A N 1
ATOM 693 C CA . ARG A 1 93 ? -6.024 7.594 0.638 1.00 78.56 93 ARG A CA 1
ATOM 694 C C . ARG A 1 93 ? -7.165 7.889 1.604 1.00 78.56 93 ARG A C 1
ATOM 696 O O . ARG A 1 93 ? -7.127 7.420 2.738 1.00 78.56 93 ARG A O 1
ATOM 703 N N . ALA A 1 94 ? -8.156 8.677 1.192 1.00 82.50 94 ALA A N 1
ATOM 704 C CA . ALA A 1 94 ? -9.332 8.957 2.008 1.00 82.50 94 ALA A CA 1
ATOM 705 C C . ALA A 1 94 ? -10.159 7.684 2.241 1.00 82.50 94 ALA A C 1
ATOM 707 O O . ALA A 1 94 ? -10.486 7.372 3.385 1.00 82.50 94 ALA A O 1
ATOM 708 N N . ALA A 1 95 ? -10.411 6.908 1.185 1.00 82.31 95 ALA A N 1
ATOM 709 C CA . ALA A 1 95 ? -11.157 5.658 1.271 1.00 82.31 95 ALA A CA 1
ATOM 710 C C . ALA A 1 95 ? -10.418 4.597 2.108 1.00 82.31 95 ALA A C 1
ATOM 712 O O . ALA A 1 95 ? -11.021 3.947 2.959 1.00 82.31 95 ALA A O 1
ATOM 713 N N . HIS A 1 96 ? -9.100 4.454 1.935 1.00 86.75 96 HIS A N 1
ATOM 714 C CA . HIS A 1 96 ? -8.275 3.561 2.752 1.00 86.75 96 HIS A CA 1
ATOM 715 C C . HIS A 1 96 ? -8.312 3.954 4.235 1.00 86.75 96 HIS A C 1
ATOM 717 O O . HIS A 1 96 ? -8.573 3.103 5.083 1.00 86.75 96 HIS A O 1
ATOM 723 N N . ARG A 1 97 ? -8.149 5.249 4.553 1.00 89.00 97 ARG A N 1
ATOM 724 C CA . ARG A 1 97 ? -8.295 5.754 5.928 1.00 89.00 97 ARG A CA 1
ATOM 725 C C . ARG A 1 97 ? -9.670 5.454 6.504 1.00 89.00 97 ARG A C 1
ATOM 727 O O . ARG A 1 97 ? -9.758 5.052 7.655 1.00 89.00 97 ARG A O 1
ATOM 734 N N . GLN A 1 98 ? -10.737 5.651 5.736 1.00 88.81 98 GLN A N 1
ATOM 735 C CA . GLN A 1 98 ? -12.090 5.373 6.208 1.00 88.81 98 GLN A CA 1
ATOM 736 C C . GLN A 1 98 ? -12.269 3.891 6.557 1.00 88.81 98 GLN A C 1
ATOM 738 O O . GLN A 1 98 ? -12.785 3.587 7.629 1.00 88.81 98 GLN A O 1
ATOM 743 N N . ARG A 1 99 ? -11.804 2.976 5.697 1.00 89.00 99 ARG A N 1
ATOM 744 C CA . ARG A 1 99 ? -11.873 1.527 5.948 1.00 89.00 99 ARG A CA 1
ATOM 745 C C . ARG A 1 99 ? -11.060 1.131 7.175 1.00 89.00 99 ARG A C 1
ATOM 747 O O . ARG A 1 99 ? -11.592 0.494 8.075 1.00 89.00 99 ARG A O 1
ATOM 754 N N . LEU A 1 100 ? -9.818 1.608 7.272 1.00 90.19 100 LEU A N 1
ATOM 755 C CA . LEU A 1 100 ? -8.977 1.353 8.440 1.00 90.19 100 LEU A CA 1
ATOM 756 C C . LEU A 1 100 ? -9.608 1.915 9.723 1.00 90.19 100 LEU A C 1
ATOM 758 O O . LEU A 1 100 ? -9.605 1.255 10.755 1.00 90.19 100 LEU A O 1
ATOM 762 N N . ARG A 1 101 ? -10.218 3.102 9.654 1.00 92.19 101 ARG A N 1
ATOM 763 C CA . ARG A 1 101 ? -10.901 3.725 10.794 1.00 92.19 101 ARG A CA 1
ATOM 764 C C . ARG A 1 101 ? -12.116 2.926 11.267 1.00 92.19 101 ARG A C 1
ATOM 766 O O . ARG A 1 101 ? -12.387 2.926 12.462 1.00 92.19 101 ARG A O 1
ATOM 773 N N . ARG A 1 102 ? -12.824 2.228 10.372 1.00 90.94 102 ARG A N 1
ATOM 774 C CA . ARG A 1 102 ? -13.902 1.298 10.760 1.00 90.94 102 ARG A CA 1
ATOM 775 C C . ARG A 1 102 ? -13.371 0.057 11.479 1.00 90.94 102 ARG A C 1
ATOM 777 O O . ARG A 1 102 ? -14.075 -0.471 12.327 1.00 90.94 102 ARG A O 1
ATOM 784 N N . LEU A 1 103 ? -12.155 -0.383 11.149 1.00 90.69 103 LEU A N 1
ATOM 785 C CA . LEU A 1 103 ? -11.540 -1.575 11.734 1.00 90.69 103 LEU A CA 1
ATOM 786 C C . LEU A 1 103 ? -10.924 -1.308 13.115 1.00 90.69 103 LEU A C 1
ATOM 788 O O . LEU A 1 103 ? -11.162 -2.064 14.048 1.00 90.69 103 LEU A O 1
ATOM 792 N N . ILE A 1 104 ? -10.124 -0.245 13.248 1.00 90.19 104 ILE A N 1
ATOM 793 C CA . ILE A 1 104 ? -9.308 0.001 14.455 1.00 90.19 104 ILE A CA 1
ATOM 794 C C . ILE A 1 104 ? -9.644 1.307 15.184 1.00 90.19 104 ILE A C 1
ATOM 796 O O . ILE A 1 104 ? -8.983 1.661 16.158 1.00 90.19 104 ILE A O 1
ATOM 800 N N . GLY A 1 105 ? -10.638 2.064 14.715 1.00 90.56 105 GLY A N 1
ATOM 801 C CA . GLY A 1 105 ? -10.938 3.391 15.245 1.00 90.56 105 GLY A CA 1
ATOM 802 C C . GLY A 1 105 ? -9.877 4.429 14.862 1.00 90.56 105 GLY A C 1
ATOM 803 O O . GLY A 1 105 ? -9.379 4.451 13.739 1.00 90.56 105 GLY A O 1
ATOM 804 N N . SER A 1 106 ? -9.562 5.343 15.782 1.00 91.00 106 SER A N 1
ATOM 805 C CA . SER A 1 106 ? -8.550 6.398 15.578 1.00 91.00 106 SER A CA 1
ATOM 806 C C . SER A 1 106 ? -7.541 6.424 16.729 1.00 91.00 106 SER A C 1
ATOM 808 O O . SER A 1 106 ? -7.565 7.361 17.527 1.00 91.00 106 SER A O 1
ATOM 810 N N . PRO A 1 107 ? -6.690 5.390 16.864 1.00 90.12 107 PRO A N 1
ATOM 811 C CA . PRO A 1 107 ? -5.633 5.386 17.869 1.00 90.12 107 PRO A CA 1
ATOM 812 C C . PRO A 1 107 ? -4.615 6.519 17.617 1.00 90.12 107 PRO A C 1
ATOM 814 O O . PRO A 1 107 ? -4.582 7.081 16.518 1.00 90.12 107 PRO A O 1
ATOM 817 N N . PRO A 1 108 ? -3.760 6.857 18.602 1.00 87.50 108 PRO A N 1
ATOM 818 C CA . PRO A 1 108 ? -2.778 7.938 18.467 1.00 87.50 108 PRO A CA 1
ATOM 819 C C . PRO A 1 108 ? -1.826 7.801 17.267 1.00 87.50 108 PRO A C 1
ATOM 821 O O . PRO A 1 108 ? -1.392 8.811 16.729 1.00 87.50 108 PRO A O 1
ATOM 824 N N . ASP A 1 109 ? -1.538 6.572 16.829 1.00 84.94 109 ASP A N 1
ATOM 825 C CA . ASP A 1 109 ? -0.664 6.225 15.697 1.00 84.94 109 ASP A CA 1
ATOM 826 C C . ASP A 1 109 ? -1.446 5.887 14.406 1.00 84.94 109 ASP A C 1
ATOM 828 O O . ASP A 1 109 ? -0.969 5.171 13.518 1.00 84.94 109 ASP A O 1
ATOM 832 N N . PHE A 1 110 ? -2.697 6.352 14.303 1.00 86.56 110 PHE A N 1
ATOM 833 C CA . PHE A 1 110 ? -3.591 6.024 13.192 1.00 86.56 110 PHE A CA 1
ATOM 834 C C . PHE A 1 110 ? -3.023 6.423 11.825 1.00 86.56 110 PHE A C 1
ATOM 836 O O . PHE A 1 110 ? -3.161 5.669 10.862 1.00 86.56 110 PHE A O 1
ATOM 843 N N . GLU A 1 111 ? -2.407 7.601 11.708 1.00 83.88 111 GLU A N 1
ATOM 844 C CA . GLU A 1 111 ? -1.918 8.089 10.414 1.00 83.88 111 GLU A CA 1
ATOM 845 C C . GLU A 1 111 ? -0.706 7.285 9.930 1.00 83.88 111 GLU A C 1
ATOM 847 O O . GLU A 1 111 ? -0.598 6.984 8.738 1.00 83.88 111 GLU A O 1
ATOM 852 N N . GLU A 1 112 ? 0.162 6.860 10.847 1.00 83.25 112 GLU A N 1
ATOM 853 C CA . GLU A 1 112 ? 1.274 5.958 10.569 1.00 83.25 112 GLU A CA 1
ATOM 854 C C . GLU A 1 112 ? 0.756 4.601 10.081 1.00 83.25 112 GLU A C 1
ATOM 856 O O . GLU A 1 112 ? 1.204 4.098 9.045 1.00 83.25 112 GLU A O 1
ATOM 861 N N . ARG A 1 113 ? -0.247 4.037 10.767 1.00 83.88 113 ARG A N 1
ATOM 862 C CA . ARG A 1 113 ? -0.890 2.777 10.361 1.00 83.88 113 ARG A CA 1
ATOM 863 C C . ARG A 1 113 ? -1.579 2.901 9.006 1.00 83.88 113 ARG A C 1
ATOM 865 O O . ARG A 1 113 ? -1.448 2.001 8.183 1.00 83.88 113 ARG A O 1
ATOM 872 N N . ALA A 1 114 ? -2.263 4.013 8.742 1.00 86.69 114 ALA A N 1
ATOM 873 C CA . ALA A 1 114 ? -2.935 4.273 7.468 1.00 86.69 114 ALA A CA 1
ATOM 874 C C . ALA A 1 114 ? -1.962 4.438 6.293 1.00 86.69 114 ALA A C 1
ATOM 876 O O . ALA A 1 114 ? -2.331 4.216 5.140 1.00 86.69 114 ALA A O 1
ATOM 877 N N . ALA A 1 115 ? -0.717 4.835 6.554 1.00 84.38 115 ALA A N 1
ATOM 878 C CA . ALA A 1 115 ? 0.308 4.927 5.522 1.00 84.38 115 ALA A CA 1
ATOM 879 C C . ALA A 1 115 ? 0.990 3.578 5.239 1.00 84.38 115 ALA A C 1
ATOM 881 O O . ALA A 1 115 ? 1.469 3.362 4.123 1.00 84.38 115 ALA A O 1
ATOM 882 N N . LEU A 1 116 ? 1.042 2.682 6.229 1.00 84.94 116 LEU A N 1
ATOM 883 C CA . LEU A 1 116 ? 1.881 1.485 6.208 1.00 84.94 116 LEU A CA 1
ATOM 884 C C . LEU A 1 116 ? 1.511 0.499 5.090 1.00 84.94 116 LEU A C 1
ATOM 886 O O . LEU A 1 116 ? 2.367 0.143 4.281 1.00 84.94 116 LEU A O 1
ATOM 890 N N . GLY A 1 117 ? 0.244 0.081 5.021 1.00 87.19 117 GLY A N 1
ATOM 891 C CA . GLY A 1 117 ? -0.226 -0.932 4.068 1.00 87.19 117 GLY A CA 1
ATOM 892 C C . GLY A 1 117 ? 0.030 -0.543 2.606 1.00 87.19 117 GLY A C 1
ATOM 893 O O . GLY A 1 117 ? 0.749 -1.258 1.900 1.00 87.19 117 GLY A O 1
ATOM 894 N N . PRO A 1 118 ? -0.453 0.630 2.148 1.00 87.06 118 PRO A N 1
ATOM 895 C CA . PRO A 1 118 ? -0.179 1.123 0.801 1.00 87.06 118 PRO A CA 1
ATOM 896 C C . PRO A 1 118 ? 1.316 1.290 0.505 1.00 87.06 118 PRO A C 1
ATOM 898 O O . PRO A 1 118 ? 1.769 0.964 -0.594 1.00 87.06 118 PRO A O 1
ATOM 901 N N . ALA A 1 119 ? 2.102 1.765 1.479 1.00 85.31 119 ALA A N 1
ATOM 902 C CA . ALA A 1 119 ? 3.542 1.929 1.306 1.00 85.31 119 ALA A CA 1
ATOM 903 C C . ALA A 1 119 ? 4.258 0.586 1.110 1.00 85.31 119 ALA A C 1
ATOM 905 O O . ALA A 1 119 ? 5.146 0.499 0.263 1.00 85.31 119 ALA A O 1
ATOM 906 N N . LEU A 1 120 ? 3.864 -0.460 1.844 1.00 88.62 120 LEU A N 1
ATOM 907 C CA . LEU A 1 120 ? 4.435 -1.800 1.706 1.00 88.62 120 LEU A CA 1
ATOM 908 C C . LEU A 1 120 ? 4.092 -2.436 0.360 1.00 88.62 120 LEU A C 1
ATOM 910 O O . LEU A 1 120 ? 4.982 -2.981 -0.284 1.00 88.62 120 LEU A O 1
ATOM 914 N N . ILE A 1 121 ? 2.847 -2.316 -0.106 1.00 88.75 121 ILE A N 1
ATOM 915 C CA . ILE A 1 121 ? 2.429 -2.827 -1.423 1.00 88.75 121 ILE A CA 1
ATOM 916 C C . ILE A 1 121 ? 3.266 -2.188 -2.531 1.00 88.75 121 ILE A C 1
ATOM 918 O O . ILE A 1 121 ? 3.812 -2.880 -3.393 1.00 88.75 121 ILE A O 1
ATOM 922 N N . ILE A 1 122 ? 3.421 -0.865 -2.482 1.00 84.44 122 ILE A N 1
ATOM 923 C CA . ILE A 1 122 ? 4.212 -0.127 -3.467 1.00 84.44 122 ILE A CA 1
ATOM 924 C C . ILE A 1 122 ? 5.680 -0.500 -3.360 1.00 84.44 122 ILE A C 1
ATOM 926 O O . ILE A 1 122 ? 6.304 -0.766 -4.380 1.00 84.44 122 ILE A O 1
ATOM 930 N N . LEU A 1 123 ? 6.230 -0.575 -2.147 1.00 84.19 123 LEU A N 1
ATOM 931 C CA . LEU A 1 123 ? 7.618 -0.963 -1.943 1.00 84.19 123 LEU A CA 1
ATOM 932 C C . LEU A 1 123 ? 7.894 -2.362 -2.502 1.00 84.19 123 LEU A C 1
ATOM 934 O O . LEU A 1 123 ? 8.835 -2.503 -3.272 1.00 84.19 123 LEU A O 1
ATOM 938 N N . ILE A 1 124 ? 7.065 -3.358 -2.173 1.00 88.31 124 ILE A N 1
ATOM 939 C CA . ILE A 1 124 ? 7.186 -4.733 -2.681 1.00 88.31 124 ILE A CA 1
ATOM 940 C C . ILE A 1 124 ? 7.115 -4.738 -4.207 1.00 88.31 124 ILE A C 1
ATOM 942 O O . ILE A 1 124 ? 7.954 -5.354 -4.859 1.00 88.31 124 ILE A O 1
ATOM 946 N N . THR A 1 125 ? 6.175 -3.998 -4.794 1.00 86.44 125 THR A N 1
ATOM 947 C CA . THR A 1 125 ? 6.071 -3.882 -6.256 1.00 86.44 125 THR A CA 1
ATOM 948 C C . THR A 1 125 ? 7.320 -3.229 -6.855 1.00 86.44 125 THR A C 1
ATOM 950 O O . THR A 1 125 ? 7.811 -3.634 -7.907 1.00 86.44 125 THR A O 1
ATOM 953 N N . MET A 1 126 ? 7.880 -2.226 -6.179 1.00 82.88 126 MET A N 1
ATOM 954 C CA . MET A 1 126 ? 9.090 -1.516 -6.593 1.00 82.88 126 MET A CA 1
ATOM 955 C C . MET A 1 126 ? 10.380 -2.298 -6.369 1.00 82.88 126 MET A C 1
ATOM 957 O O . MET A 1 126 ? 11.361 -2.007 -7.047 1.00 82.88 126 MET A O 1
ATOM 961 N N . THR A 1 127 ? 10.411 -3.323 -5.527 1.00 83.19 127 THR A N 1
ATOM 962 C CA . THR A 1 127 ? 11.600 -4.174 -5.357 1.00 83.19 127 THR A CA 1
ATOM 963 C C . THR A 1 127 ? 11.491 -5.466 -6.158 1.00 83.19 127 THR A C 1
ATOM 965 O O . THR A 1 127 ? 12.401 -5.792 -6.908 1.00 83.19 127 THR A O 1
ATOM 968 N N . THR A 1 128 ? 10.340 -6.135 -6.127 1.00 84.69 128 THR A N 1
ATOM 969 C CA . THR A 1 128 ? 10.138 -7.465 -6.740 1.00 84.69 128 THR A CA 1
ATOM 970 C C . THR A 1 128 ? 9.540 -7.436 -8.148 1.00 84.69 128 THR A C 1
ATOM 972 O O . THR A 1 128 ? 9.602 -8.423 -8.876 1.00 84.69 128 THR A O 1
ATOM 975 N N . GLY A 1 129 ? 8.930 -6.317 -8.539 1.00 80.56 129 GLY A N 1
ATOM 976 C CA . GLY A 1 129 ? 8.269 -6.147 -9.838 1.00 80.56 129 GLY A CA 1
ATOM 977 C C . GLY A 1 129 ? 6.878 -6.726 -9.928 1.00 80.56 129 GLY A C 1
ATOM 978 O O . GLY A 1 129 ? 6.178 -6.444 -10.892 1.00 80.56 129 GLY A O 1
ATOM 979 N N . HIS A 1 130 ? 6.462 -7.444 -8.893 1.00 84.62 130 HIS A N 1
ATOM 980 C CA . HIS A 1 130 ? 5.155 -8.051 -8.804 1.00 84.62 130 HIS A CA 1
ATOM 981 C C . HIS A 1 130 ? 4.495 -7.524 -7.529 1.00 84.62 130 HIS A C 1
ATOM 983 O O . HIS A 1 130 ? 5.094 -7.590 -6.452 1.00 84.62 130 HIS A O 1
ATOM 989 N N . PRO A 1 131 ? 3.292 -6.946 -7.611 1.00 87.56 131 PRO A N 1
ATOM 990 C CA . PRO A 1 131 ? 2.567 -6.586 -6.407 1.00 87.56 131 PRO A CA 1
ATOM 991 C C . PRO A 1 131 ? 2.207 -7.856 -5.615 1.00 87.56 131 PRO A C 1
ATOM 993 O O . PRO A 1 131 ? 2.006 -8.912 -6.220 1.00 87.56 131 PRO A O 1
ATOM 996 N N . PRO A 1 132 ? 2.127 -7.785 -4.272 1.00 90.00 132 PRO A N 1
ATOM 997 C CA . PRO A 1 132 ? 1.714 -8.926 -3.465 1.00 90.00 132 PRO A CA 1
ATOM 998 C C . PRO A 1 132 ? 0.292 -9.359 -3.847 1.00 90.00 132 PRO A C 1
ATOM 1000 O O . PRO A 1 132 ? -0.578 -8.522 -4.094 1.00 90.00 132 PRO A O 1
ATOM 1003 N N . ASP A 1 133 ? 0.053 -10.667 -3.886 1.00 91.12 133 ASP A N 1
ATOM 1004 C CA . ASP A 1 133 ? -1.275 -11.231 -4.112 1.00 91.12 133 ASP A CA 1
ATOM 1005 C C . ASP A 1 133 ? -2.157 -11.117 -2.854 1.00 91.12 133 ASP A C 1
ATOM 1007 O O . ASP A 1 133 ? -1.704 -10.707 -1.781 1.00 91.12 133 ASP A O 1
ATOM 1011 N N . ARG A 1 134 ? -3.447 -11.474 -2.963 1.00 93.56 134 ARG A N 1
ATOM 1012 C CA . ARG A 1 134 ? -4.385 -11.409 -1.825 1.00 93.56 134 ARG A CA 1
ATOM 1013 C C . ARG A 1 134 ? -3.855 -12.175 -0.611 1.00 93.56 134 ARG A C 1
ATOM 1015 O O . ARG A 1 134 ? -3.942 -11.664 0.502 1.00 93.56 134 ARG A O 1
ATOM 1022 N N . ALA A 1 135 ? -3.316 -13.376 -0.821 1.00 91.69 135 ALA A N 1
ATOM 1023 C CA . ALA A 1 135 ? -2.782 -14.205 0.254 1.00 91.69 135 ALA A CA 1
ATOM 1024 C C . ALA A 1 135 ? -1.593 -13.522 0.949 1.00 91.69 135 ALA A C 1
ATOM 1026 O O . ALA A 1 135 ? -1.553 -13.456 2.177 1.00 91.69 135 ALA A O 1
ATOM 1027 N N . GLY A 1 136 ? -0.672 -12.938 0.181 1.00 92.12 136 GLY A N 1
ATOM 1028 C CA . GLY A 1 136 ? 0.457 -12.172 0.692 1.00 92.12 136 GLY A CA 1
ATOM 1029 C C . GLY A 1 136 ? 0.037 -10.913 1.449 1.00 92.12 136 GLY A C 1
ATOM 1030 O O . GLY A 1 136 ? 0.580 -10.642 2.521 1.00 92.12 136 GLY A O 1
ATOM 1031 N N . ILE A 1 137 ? -0.954 -10.169 0.948 1.00 93.12 137 ILE A N 1
ATOM 1032 C CA . ILE A 1 137 ? -1.512 -8.998 1.646 1.00 93.12 137 ILE 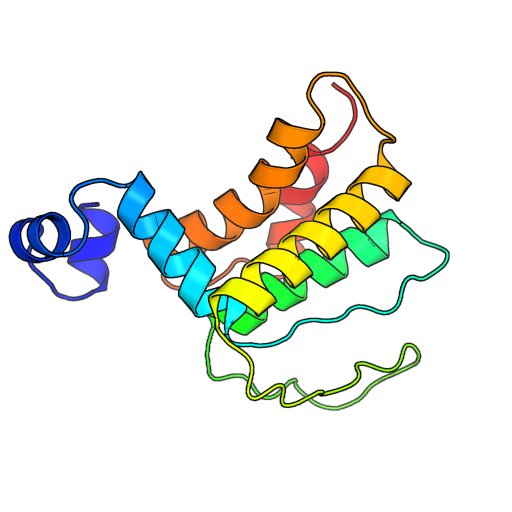A CA 1
ATOM 1033 C C . ILE A 1 137 ? -2.133 -9.429 2.978 1.00 93.12 137 ILE A C 1
ATOM 1035 O O . ILE A 1 137 ? -1.823 -8.844 4.017 1.00 93.12 137 ILE A O 1
ATOM 1039 N N . ASN A 1 138 ? -2.951 -10.481 2.967 1.00 93.19 138 ASN A N 1
ATOM 1040 C CA . ASN A 1 138 ? -3.624 -10.974 4.163 1.00 93.19 138 ASN A CA 1
ATOM 1041 C C . ASN A 1 138 ? -2.638 -11.504 5.216 1.00 93.19 138 ASN A C 1
ATOM 1043 O O . ASN A 1 138 ? -2.763 -11.202 6.394 1.00 93.19 138 ASN A O 1
ATOM 1047 N N . ALA A 1 139 ? -1.619 -12.256 4.800 1.00 92.06 139 ALA A N 1
ATOM 1048 C CA . ALA A 1 139 ? -0.684 -12.884 5.730 1.00 92.06 139 ALA A CA 1
ATOM 1049 C C . ALA A 1 139 ? 0.398 -11.929 6.263 1.00 92.06 139 ALA A C 1
ATOM 1051 O O . ALA A 1 139 ? 0.913 -12.145 7.357 1.00 92.06 139 ALA A O 1
ATOM 1052 N N . ARG A 1 140 ? 0.797 -10.907 5.491 1.00 90.94 140 ARG A N 1
ATOM 1053 C CA . ARG A 1 140 ? 1.975 -10.075 5.813 1.00 90.94 140 ARG A CA 1
ATOM 1054 C C . ARG A 1 140 ? 1.674 -8.604 6.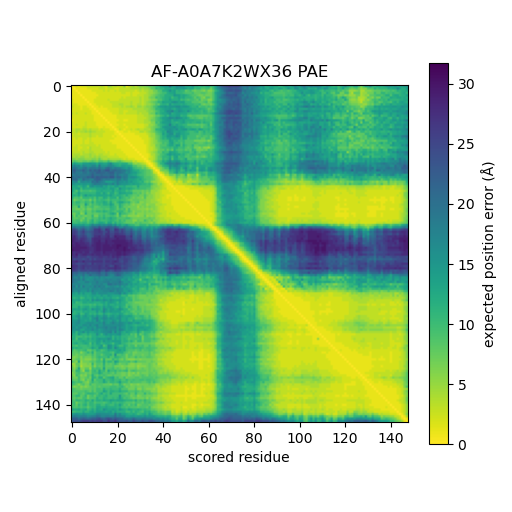059 1.00 90.94 140 ARG A C 1
ATOM 1056 O O . ARG A 1 140 ? 2.473 -7.947 6.718 1.00 90.94 140 ARG A O 1
ATOM 1063 N N . ILE A 1 141 ? 0.581 -8.076 5.511 1.00 91.44 141 ILE A N 1
ATOM 1064 C CA . ILE A 1 141 ? 0.276 -6.639 5.560 1.00 91.44 141 ILE A CA 1
ATOM 1065 C C . ILE A 1 141 ? -0.874 -6.365 6.528 1.00 91.44 141 ILE A C 1
ATOM 1067 O O . ILE A 1 141 ? -0.726 -5.513 7.400 1.00 91.44 141 ILE A O 1
ATOM 1071 N N . MET A 1 142 ? -1.974 -7.123 6.441 1.00 91.25 142 MET A N 1
ATOM 1072 C CA . MET A 1 142 ? -3.125 -6.976 7.347 1.00 91.25 142 MET A CA 1
ATOM 1073 C C . MET A 1 142 ? -2.753 -7.021 8.842 1.00 91.25 142 MET A C 1
ATOM 1075 O O . MET A 1 142 ? -3.181 -6.120 9.569 1.00 91.25 142 MET A O 1
ATOM 1079 N N . PRO A 1 143 ? -1.896 -7.949 9.325 1.00 91.00 143 PRO A N 1
ATOM 1080 C CA . PRO A 1 143 ? -1.576 -8.037 10.752 1.00 91.00 143 PRO A CA 1
ATOM 1081 C C . PRO A 1 143 ? -0.874 -6.794 11.311 1.00 91.00 143 PRO A C 1
ATOM 1083 O O . PRO A 1 143 ? -0.903 -6.554 12.513 1.00 91.00 143 PRO A O 1
ATOM 1086 N N . LEU A 1 144 ? -0.259 -5.972 10.454 1.00 86.12 144 LEU A N 1
ATOM 1087 C CA . LEU A 1 144 ? 0.462 -4.770 10.874 1.00 86.12 144 LEU A CA 1
ATOM 1088 C C . LEU A 1 144 ? -0.469 -3.609 11.255 1.00 86.12 144 LEU A C 1
ATOM 1090 O O . LEU A 1 144 ? -0.015 -2.621 11.831 1.00 86.12 144 LEU A O 1
ATOM 1094 N N . HIS A 1 145 ? -1.758 -3.720 10.931 1.00 81.19 145 HIS A N 1
ATOM 1095 C CA . HIS A 1 145 ? -2.774 -2.734 11.283 1.00 81.19 145 HIS A CA 1
ATOM 1096 C C . HIS A 1 145 ? -3.451 -3.032 12.629 1.00 81.19 145 HIS A C 1
ATOM 1098 O O . HIS A 1 145 ? -3.992 -2.108 13.240 1.00 81.19 145 HIS A O 1
ATOM 1104 N N . GLY A 1 146 ? -3.390 -4.283 13.100 1.00 71.31 146 GLY A N 1
ATOM 1105 C CA . GLY A 1 146 ? -4.027 -4.739 14.337 1.00 71.31 146 GLY A CA 1
ATOM 1106 C C . GLY A 1 146 ? -3.453 -4.089 15.605 1.00 71.31 146 GLY A C 1
ATOM 1107 O O . GLY A 1 146 ? -2.346 -3.540 15.576 1.00 71.31 146 GLY A O 1
ATOM 1108 N N . PRO A 1 147 ? -4.201 -4.091 16.723 1.00 59.66 147 PRO A N 1
ATOM 1109 C CA . PRO A 1 147 ? -3.713 -3.561 17.994 1.00 59.66 147 PRO A CA 1
ATOM 1110 C C . PRO A 1 147 ? -2.404 -4.262 18.392 1.00 59.66 147 PRO A C 1
ATOM 1112 O O . PRO A 1 147 ? -2.275 -5.475 18.233 1.00 59.66 147 PRO A O 1
ATOM 1115 N N . ARG A 1 148 ? -1.426 -3.468 18.839 1.00 54.88 148 ARG A N 1
ATOM 1116 C CA . ARG A 1 148 ? -0.192 -3.974 19.452 1.00 54.88 148 ARG A CA 1
ATOM 1117 C C . ARG A 1 148 ? -0.422 -4.197 20.934 1.00 54.88 148 ARG A C 1
ATOM 1119 O O . ARG A 1 148 ? -1.166 -3.372 21.509 1.00 54.88 148 ARG A O 1
#

Radius of gyration: 15.85 Å; Cα contacts (8 Å, |Δi|>4): 143; chains: 1; bounding box: 45×29×37 Å

Nearest PDB structures (foldseek):
  1z0x-assembly1_B  TM=4.598E-01  e=7.808E-01  Enterococcus faecalis V583
  5mqq-assembly1_B  TM=4.180E-01  e=5.450E-01  Corynebacterium glutamicum
  5dy0-assembly2_D  TM=3.998E-01  e=5.177E-01  Corynebacterium glutamicum

Sequence (148 aa):
MSEVAERADTSLGALYRRWPGKRDLVVAALRAAATRGIDVVPTDDPEADLLEGMVLLAQSLNGGARPPAGPPPGRIRDRTLTGDPRSQDRTFRAAHRQRLRRLIGSPPDFEERAALGPALIILITMTTGHPPDRAGINARIMPLHGPR

pLDDT: mean 75.69, std 16.91, range [35.94, 93.56]

Secondary structure (DSSP, 8-state):
-HHHHHHTT--HHHHHHH-SSHHHHHHHHHHHHHTS-------S-HHHHHHHHHHHHHHHHH------S---SS----------HHHHHHHHHHHHHHHHHHHH---TTHHHHHHHHHHHHHHHHHHHSSPPPHHHHHHHTGGGGS--

Solvent-accessible surface area (backbone atoms only — not comparable to full-atom values): 8672 Å² total; per-residue (Å²): 105,62,58,40,16,61,72,65,76,43,55,57,68,61,48,39,73,78,26,80,41,74,64,50,45,52,52,50,50,48,38,58,36,18,53,54,69,72,63,77,63,83,61,98,46,37,64,61,42,38,51,50,52,51,42,52,51,26,55,50,65,60,77,72,78,75,78,84,81,85,88,87,90,66,75,67,67,86,54,88,59,95,60,59,34,71,59,31,35,52,50,44,52,51,53,52,40,53,30,48,34,67,61,66,49,79,53,98,61,39,70,62,48,60,46,44,54,64,50,49,43,50,49,42,25,52,56,71,72,49,42,58,50,65,67,50,39,57,73,68,42,52,67,72,63,52,90,128

Mean predicted aligned error: 10.33 Å

Foldseek 3Di:
DVLLQVVVVHDPVVVCVVQVDPVSVLVVLLLQLLLQAWDWADDPDLLVSLLVLLQSSLVSSLPDDDDPDDDDDTDPPRPPPPDRSVVSSVVSLVSNLVSLCVVANCPPCSVVLSCQSSSVQSVCCSNVVHGDHSVCCVPPPSVSSDDD